Protein AF-A0A956I5L7-F1 (afdb_monomer)

Solvent-accessible surface area (backbone atoms only — not comparable to full-atom values): 5334 Å² total; per-residue (Å²): 106,70,65,58,37,47,55,36,34,25,52,24,60,69,71,66,39,83,86,60,52,35,68,55,56,54,53,43,32,74,80,38,57,75,47,59,68,46,48,36,41,61,48,16,48,52,50,19,54,47,24,50,74,44,67,46,82,86,56,56,67,46,9,65,58,30,40,52,32,37,74,75,71,53,50,15,62,58,52,52,52,51,57,51,46,55,34,22,73,64,64,80,52,78,52,74,67,126

Mean predicted aligned error: 4.19 Å

Secondary structure (DSSP, 8-state):
-HHHHHHHHHHHHHHT-TT--HHHHHHHHHH-GGGGGTHHHHHHHHHHHHHHHTT-TT----HHHHHHHHHHHSTHHHHHHHHHHHHHHHHTSPPP--

Radius of gyration: 12.81 Å; Cα contacts (8 Å, |Δi|>4): 100; chains: 1; bounding box: 28×29×30 Å

pLDDT: mean 89.11, std 8.16, range [48.12, 95.56]

Structure (mmCIF, N/CA/C/O backbone):
data_AF-A0A956I5L7-F1
#
_entry.id   AF-A0A956I5L7-F1
#
loop_
_atom_site.group_PDB
_atom_site.id
_atom_site.type_symbol
_atom_site.label_atom_id
_atom_site.label_alt_id
_atom_site.label_comp_id
_atom_site.label_asym_id
_atom_site.label_entity_id
_atom_site.label_seq_id
_atom_site.pdbx_PDB_ins_code
_atom_site.Cartn_x
_atom_site.Cartn_y
_atom_site.Cartn_z
_atom_site.occupancy
_atom_site.B_iso_or_equiv
_atom_site.auth_seq_id
_atom_site.auth_comp_id
_atom_site.auth_asym_id
_atom_site.auth_atom_id
_atom_site.pdbx_PDB_model_num
ATOM 1 N N . MET A 1 1 ? 11.545 -4.860 -1.689 1.00 83.31 1 MET A N 1
ATOM 2 C CA . MET A 1 1 ? 10.671 -5.893 -2.290 1.00 83.31 1 MET A CA 1
ATOM 3 C C . MET A 1 1 ? 9.871 -6.657 -1.262 1.00 83.31 1 MET A C 1
ATOM 5 O O . MET A 1 1 ? 8.659 -6.582 -1.331 1.00 83.31 1 MET A O 1
ATOM 9 N N . TYR A 1 2 ? 10.503 -7.309 -0.281 1.00 88.56 2 TYR A N 1
ATOM 10 C CA . TYR A 1 2 ? 9.767 -8.036 0.763 1.00 88.56 2 TYR A CA 1
ATOM 11 C C . TYR A 1 2 ? 8.705 -7.181 1.483 1.00 88.56 2 TYR A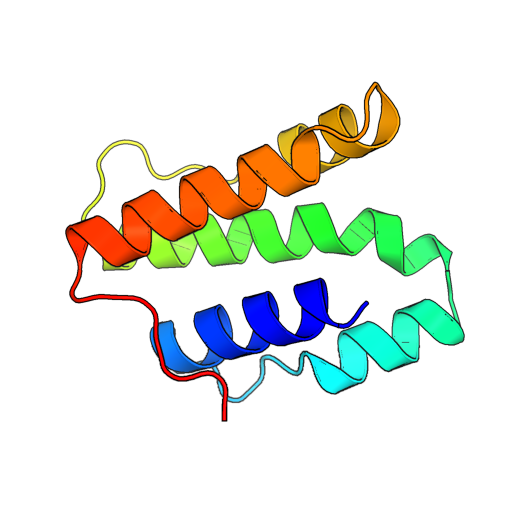 C 1
ATOM 13 O O . TYR A 1 2 ? 7.589 -7.632 1.690 1.00 88.56 2 TYR A O 1
ATOM 21 N N . TRP A 1 3 ? 9.003 -5.908 1.759 1.00 90.81 3 TRP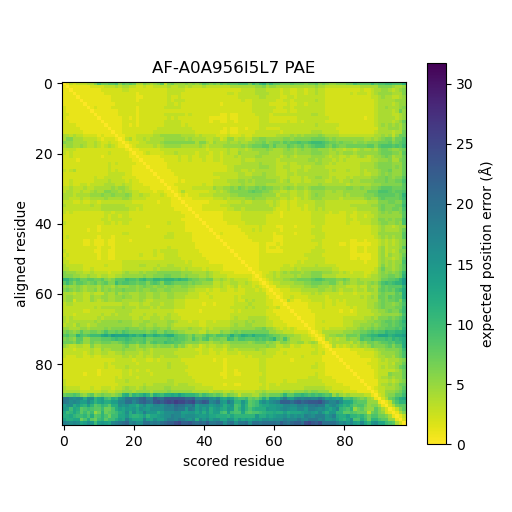 A N 1
ATOM 22 C CA . TRP A 1 3 ? 8.023 -4.986 2.344 1.00 90.81 3 TRP A CA 1
ATOM 23 C C . TRP A 1 3 ? 6.787 -4.748 1.455 1.00 90.81 3 TRP A C 1
ATOM 25 O O . TRP A 1 3 ? 5.672 -4.782 1.955 1.00 90.81 3 TRP A O 1
ATOM 35 N N . TRP A 1 4 ? 6.957 -4.594 0.136 1.00 90.94 4 TRP A N 1
ATOM 36 C CA . TRP A 1 4 ? 5.824 -4.474 -0.798 1.00 90.94 4 TRP A CA 1
ATOM 37 C C . TRP A 1 4 ? 4.961 -5.737 -0.813 1.00 90.94 4 TRP A C 1
ATOM 39 O O . TRP A 1 4 ? 3.740 -5.643 -0.866 1.00 90.94 4 TRP A O 1
ATOM 49 N N . TYR A 1 5 ? 5.596 -6.908 -0.724 1.00 92.69 5 TYR A N 1
ATOM 50 C CA . TYR A 1 5 ? 4.891 -8.180 -0.594 1.00 92.69 5 TYR A CA 1
ATOM 51 C C . TYR A 1 5 ? 4.049 -8.234 0.689 1.00 92.69 5 TYR A C 1
ATOM 53 O O . TYR A 1 5 ? 2.873 -8.580 0.623 1.00 92.69 5 TYR A O 1
ATOM 61 N N . LEU A 1 6 ? 4.617 -7.828 1.832 1.00 92.75 6 LEU A N 1
ATOM 62 C CA . LEU A 1 6 ? 3.896 -7.780 3.108 1.00 92.75 6 LEU A CA 1
ATOM 63 C C . LEU A 1 6 ? 2.700 -6.830 3.056 1.00 92.75 6 LEU A C 1
ATOM 65 O O . LEU A 1 6 ? 1.585 -7.262 3.319 1.00 92.75 6 LEU A O 1
ATOM 69 N N . VAL A 1 7 ? 2.912 -5.579 2.640 1.00 92.94 7 VAL A N 1
ATOM 70 C CA . VAL A 1 7 ? 1.832 -4.588 2.507 1.00 92.94 7 VAL A CA 1
ATOM 71 C C . VAL A 1 7 ? 0.738 -5.093 1.565 1.00 92.94 7 VAL A C 1
ATOM 73 O O . VAL A 1 7 ? -0.450 -4.936 1.841 1.00 92.94 7 VAL A O 1
ATOM 76 N N . GLY A 1 8 ? 1.126 -5.729 0.458 1.00 93.56 8 GLY A N 1
ATOM 77 C CA . GLY A 1 8 ? 0.188 -6.322 -0.487 1.00 93.56 8 GLY A CA 1
ATOM 78 C C . GLY A 1 8 ? -0.645 -7.431 0.134 1.00 93.56 8 GLY A C 1
ATOM 79 O O . GLY A 1 8 ? -1.851 -7.457 -0.087 1.00 93.56 8 GLY A O 1
ATOM 80 N N . ASN A 1 9 ? -0.037 -8.313 0.928 1.00 93.88 9 ASN A N 1
ATOM 81 C CA . ASN A 1 9 ? -0.760 -9.373 1.628 1.00 93.88 9 ASN A CA 1
ATOM 82 C C . ASN A 1 9 ? -1.671 -8.823 2.731 1.00 93.88 9 ASN A C 1
ATOM 84 O O . ASN A 1 9 ? -2.808 -9.271 2.845 1.00 93.88 9 ASN A O 1
ATOM 88 N N . GLU A 1 10 ? -1.223 -7.830 3.503 1.00 92.56 10 GLU A N 1
ATOM 89 C CA . GLU A 1 10 ? -2.063 -7.172 4.512 1.00 92.56 10 GLU A CA 1
ATOM 90 C C . GLU A 1 10 ? -3.310 -6.562 3.861 1.00 92.56 10 GLU A C 1
ATOM 92 O O . GLU A 1 10 ? -4.435 -6.874 4.250 1.00 92.56 10 GLU A O 1
ATOM 97 N N . LEU A 1 11 ? -3.129 -5.754 2.811 1.00 93.06 11 LEU A N 1
ATOM 98 C CA . LEU A 1 11 ? -4.239 -5.143 2.079 1.00 93.06 11 LEU A CA 1
ATOM 99 C C . LEU A 1 11 ? -5.125 -6.189 1.402 1.00 93.06 11 LEU A C 1
ATOM 101 O O . LEU A 1 11 ? -6.346 -6.063 1.445 1.00 93.06 11 LEU A O 1
ATOM 105 N N . LYS A 1 12 ? -4.536 -7.239 0.819 1.00 94.31 12 LYS A N 1
ATOM 106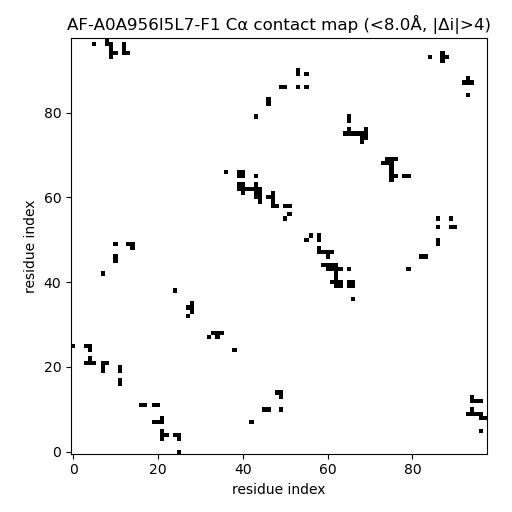 C CA . LYS A 1 12 ? -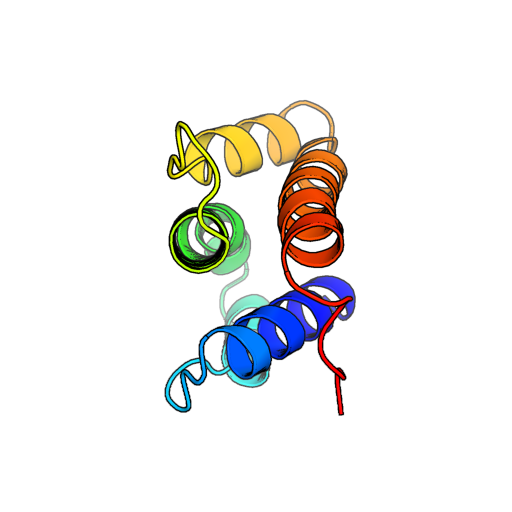5.273 -8.363 0.228 1.00 94.31 12 LYS A CA 1
ATOM 107 C C . LYS A 1 12 ? -6.222 -8.987 1.244 1.00 94.31 12 LYS A C 1
ATOM 109 O O . LYS A 1 12 ? -7.415 -9.117 0.969 1.00 94.31 12 LYS A O 1
ATOM 114 N N . ASN A 1 13 ? -5.687 -9.345 2.406 1.00 92.25 13 ASN A N 1
ATOM 115 C CA . ASN A 1 13 ? -6.418 -10.041 3.456 1.00 92.25 13 ASN A CA 1
ATOM 116 C C . ASN A 1 13 ? -7.453 -9.126 4.116 1.00 92.25 13 ASN A C 1
ATOM 118 O O . ASN A 1 13 ? -8.572 -9.561 4.378 1.00 92.25 13 ASN A O 1
ATOM 122 N N . TYR A 1 14 ? -7.125 -7.849 4.320 1.00 91.38 14 TYR A N 1
ATOM 123 C CA . TYR A 1 14 ? -8.063 -6.876 4.875 1.00 91.38 14 TYR A CA 1
ATOM 124 C C . TYR A 1 14 ? -9.233 -6.578 3.939 1.00 91.38 14 TYR A C 1
ATOM 126 O O . TYR A 1 14 ? -10.387 -6.536 4.366 1.00 91.38 14 TYR A O 1
ATOM 134 N N . LEU A 1 15 ? -8.942 -6.360 2.654 1.00 91.88 15 LEU A N 1
ATOM 135 C CA . LEU A 1 15 ? -9.950 -6.016 1.657 1.00 91.88 15 LEU A CA 1
ATOM 136 C C . LEU A 1 15 ? -10.727 -7.245 1.168 1.00 91.88 15 LEU A C 1
ATOM 138 O O . LEU A 1 15 ? -11.844 -7.091 0.685 1.00 91.88 15 LEU A O 1
ATOM 142 N N . GLY A 1 1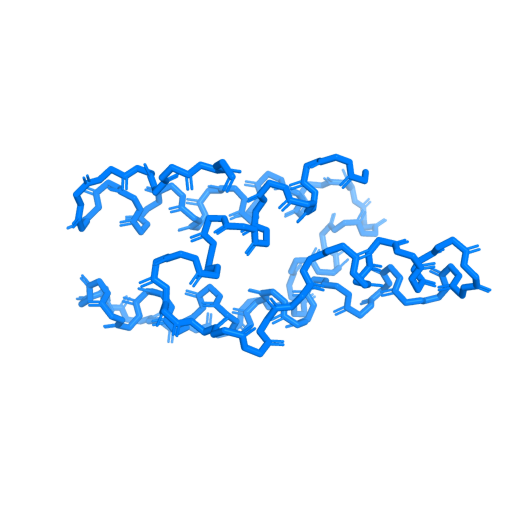6 ? -10.194 -8.457 1.346 1.00 90.75 16 GLY A N 1
ATOM 143 C CA . GLY A 1 16 ? -10.793 -9.687 0.821 1.00 90.75 16 GLY A CA 1
ATOM 144 C C . GLY A 1 16 ? -10.687 -9.793 -0.704 1.00 90.75 16 GLY A C 1
ATOM 145 O O . GLY A 1 16 ? -11.554 -10.381 -1.343 1.00 90.75 16 GLY A O 1
ATOM 146 N N . LYS A 1 17 ? -9.651 -9.186 -1.299 1.00 90.88 17 LYS A N 1
ATOM 147 C CA . LYS A 1 17 ? -9.442 -9.127 -2.754 1.00 90.88 17 LYS A CA 1
ATOM 148 C C . LYS A 1 17 ? -8.587 -10.286 -3.247 1.00 90.88 17 LYS A C 1
ATOM 150 O O . LYS A 1 17 ? -7.363 -10.195 -3.278 1.00 90.88 17 LYS A O 1
ATOM 155 N N . GLU A 1 18 ? -9.210 -11.392 -3.639 1.00 88.06 18 GLU A N 1
ATOM 156 C CA . GLU A 1 18 ? -8.483 -12.575 -4.129 1.00 88.06 18 GLU A CA 1
ATOM 157 C C . GLU A 1 18 ? -7.652 -12.300 -5.396 1.00 88.06 18 GLU A C 1
ATOM 159 O O . GLU A 1 18 ? -6.595 -12.911 -5.584 1.00 88.06 18 GLU A O 1
ATOM 164 N N . ASP A 1 19 ? -8.096 -11.338 -6.207 1.00 88.44 19 ASP A N 1
ATOM 165 C CA . ASP A 1 19 ? -7.465 -10.859 -7.437 1.00 88.44 19 ASP A CA 1
ATOM 166 C C . ASP A 1 19 ? -6.190 -10.035 -7.193 1.00 88.44 19 ASP A C 1
ATOM 168 O O . ASP A 1 19 ? -5.326 -9.953 -8.072 1.00 88.44 19 ASP A O 1
ATOM 172 N N . LEU A 1 20 ? -6.012 -9.472 -5.990 1.00 91.38 20 LEU A N 1
ATOM 173 C CA . LEU A 1 20 ? -4.762 -8.819 -5.624 1.00 91.38 20 LEU A CA 1
ATOM 174 C C . LEU A 1 20 ? -3.659 -9.877 -5.489 1.00 91.38 20 LEU A C 1
ATOM 176 O O . LEU A 1 20 ? -3.732 -10.796 -4.669 1.00 91.38 20 LEU A O 1
ATOM 180 N N . ASN A 1 21 ? -2.609 -9.749 -6.302 1.00 93.12 21 ASN A N 1
ATOM 181 C CA . ASN A 1 21 ? -1.492 -10.691 -6.328 1.00 93.12 21 ASN A CA 1
ATOM 182 C C . ASN A 1 21 ? -0.151 -9.981 -6.054 1.00 93.12 21 ASN A C 1
ATOM 184 O O . ASN A 1 21 ? 0.525 -9.550 -6.995 1.00 93.12 21 ASN A O 1
ATOM 188 N N . PRO A 1 22 ? 0.253 -9.872 -4.773 1.00 92.38 22 PRO A N 1
ATOM 189 C CA . PRO A 1 22 ? 1.508 -9.231 -4.383 1.00 92.38 22 PRO A CA 1
ATOM 190 C C . PRO A 1 22 ? 2.741 -9.952 -4.935 1.00 92.38 22 PRO A C 1
ATOM 192 O O . PRO A 1 22 ? 3.724 -9.309 -5.291 1.00 92.38 22 PRO A O 1
ATOM 195 N N . THR A 1 23 ? 2.695 -11.280 -5.081 1.00 93.38 23 THR A N 1
ATOM 196 C CA . THR A 1 23 ? 3.787 -12.056 -5.692 1.00 93.38 23 THR A CA 1
ATOM 197 C C . THR A 1 23 ? 4.019 -11.641 -7.143 1.00 93.38 23 THR A C 1
ATOM 199 O O . THR A 1 23 ? 5.162 -11.418 -7.546 1.00 93.38 23 THR A O 1
ATOM 202 N N . MET A 1 24 ? 2.945 -11.485 -7.922 1.00 93.44 24 MET A N 1
ATOM 203 C CA . MET A 1 24 ? 3.041 -11.020 -9.306 1.00 93.44 24 MET A CA 1
ATOM 204 C C . MET A 1 24 ? 3.564 -9.589 -9.395 1.00 93.44 24 MET A C 1
ATOM 206 O O . MET A 1 24 ? 4.392 -9.321 -10.259 1.00 93.44 24 MET A O 1
ATOM 210 N N . ASP A 1 25 ? 3.162 -8.697 -8.486 1.00 93.12 25 ASP A N 1
ATOM 211 C CA . ASP A 1 25 ? 3.717 -7.339 -8.426 1.00 93.12 25 ASP A CA 1
ATOM 212 C C . ASP A 1 25 ? 5.248 -7.359 -8.277 1.00 93.12 25 ASP A C 1
ATOM 214 O O . ASP A 1 25 ? 5.955 -6.643 -8.990 1.00 93.12 25 ASP A O 1
ATOM 218 N N . ILE A 1 26 ? 5.777 -8.225 -7.404 1.00 93.38 26 ILE A N 1
ATOM 219 C CA . ILE A 1 26 ? 7.224 -8.383 -7.216 1.00 93.38 26 ILE A CA 1
ATOM 220 C C . ILE A 1 26 ? 7.899 -8.947 -8.470 1.00 93.38 26 ILE A C 1
ATOM 222 O O . ILE A 1 26 ? 8.929 -8.418 -8.890 1.00 93.38 26 ILE A O 1
ATOM 226 N N . ILE A 1 27 ? 7.329 -9.989 -9.086 1.00 94.88 27 ILE A N 1
ATOM 227 C CA . ILE A 1 27 ? 7.868 -10.586 -10.321 1.00 94.88 27 ILE A CA 1
ATOM 228 C C . ILE A 1 27 ? 7.927 -9.539 -11.438 1.00 94.88 27 ILE A C 1
ATOM 230 O O . ILE A 1 27 ? 8.957 -9.401 -12.100 1.00 94.88 27 ILE A O 1
ATOM 234 N N . ILE A 1 28 ? 6.858 -8.758 -11.617 1.00 93.81 28 ILE A N 1
ATOM 235 C CA . ILE A 1 28 ? 6.801 -7.708 -12.636 1.00 93.81 28 ILE A CA 1
ATOM 236 C C . ILE A 1 28 ? 7.874 -6.655 -12.372 1.00 93.81 28 ILE A C 1
ATOM 238 O O . ILE A 1 28 ? 8.535 -6.245 -13.317 1.00 93.81 28 ILE A O 1
ATOM 242 N N . CYS A 1 29 ? 8.129 -6.262 -11.122 1.00 92.00 29 CYS A N 1
ATOM 243 C CA . CYS A 1 29 ? 9.220 -5.333 -10.835 1.00 92.00 29 CYS A CA 1
ATOM 244 C C . CYS A 1 29 ? 10.612 -5.861 -11.222 1.00 92.00 29 CYS A C 1
ATOM 246 O O . CYS A 1 29 ? 11.481 -5.054 -11.546 1.00 92.00 29 CYS A O 1
ATOM 248 N N . PHE A 1 30 ? 10.855 -7.175 -11.176 1.00 91.12 30 PHE A N 1
ATOM 249 C CA . PHE A 1 30 ? 12.138 -7.748 -11.604 1.00 91.12 30 PHE A CA 1
ATOM 250 C C . PHE A 1 30 ? 12.287 -7.780 -13.128 1.00 91.12 30 PHE A C 1
ATOM 252 O O . PHE A 1 30 ? 13.382 -7.557 -13.637 1.00 91.12 30 PHE A O 1
ATOM 259 N N . VAL A 1 31 ? 11.196 -8.033 -13.856 1.00 94.62 31 VAL A N 1
ATOM 260 C CA . VAL A 1 31 ? 11.196 -8.091 -15.330 1.00 94.62 31 VAL A CA 1
ATOM 261 C C . VAL A 1 31 ? 11.070 -6.693 -15.954 1.00 94.62 31 VAL A C 1
ATOM 263 O O . VAL A 1 31 ? 11.634 -6.422 -17.010 1.00 94.62 31 VAL A O 1
ATOM 266 N N . CYS A 1 32 ? 10.356 -5.788 -15.287 1.00 93.25 32 CYS A N 1
ATOM 267 C CA . CYS A 1 32 ? 10.088 -4.415 -15.696 1.00 93.25 32 CYS A CA 1
ATOM 268 C C . CYS A 1 32 ? 10.262 -3.462 -14.495 1.00 93.25 32 CYS A C 1
ATOM 270 O O . CYS A 1 32 ? 9.291 -3.126 -13.811 1.00 93.25 32 CYS A O 1
ATOM 272 N N . PRO A 1 33 ? 11.489 -2.971 -14.236 1.00 89.06 33 PRO A N 1
ATOM 273 C CA . PRO A 1 33 ? 11.769 -2.093 -13.097 1.00 89.06 33 PRO A CA 1
ATOM 274 C C . PRO A 1 33 ? 10.954 -0.794 -13.083 1.00 89.06 33 PRO A C 1
ATOM 276 O O . PRO A 1 33 ? 10.662 -0.267 -12.012 1.00 89.06 33 PRO A O 1
ATOM 279 N N . ALA A 1 34 ? 10.516 -0.304 -14.250 1.00 90.94 34 ALA A N 1
ATOM 280 C CA . ALA A 1 34 ? 9.636 0.862 -14.354 1.00 90.94 34 ALA A CA 1
ATOM 281 C C . ALA A 1 34 ? 8.295 0.667 -13.617 1.00 90.94 34 ALA A C 1
ATOM 283 O O . ALA A 1 34 ? 7.693 1.640 -13.167 1.00 90.94 34 ALA A O 1
ATOM 284 N N . TYR A 1 35 ? 7.858 -0.581 -13.413 1.00 92.25 35 TYR A N 1
ATOM 285 C CA . TYR A 1 35 ? 6.666 -0.900 -12.628 1.00 92.25 35 TYR A CA 1
ATOM 286 C C . TYR A 1 35 ? 6.787 -0.485 -11.152 1.00 92.25 35 TYR A C 1
ATOM 288 O O . TYR A 1 35 ? 5.777 -0.207 -10.510 1.00 92.25 35 TYR A O 1
ATOM 296 N N . MET A 1 36 ? 8.006 -0.336 -10.611 1.00 88.81 36 MET A N 1
ATOM 297 C CA . MET A 1 36 ? 8.194 0.220 -9.262 1.00 88.81 36 MET A CA 1
ATOM 298 C C . MET A 1 36 ? 7.605 1.627 -9.111 1.00 88.81 36 MET A C 1
ATOM 300 O O . MET A 1 36 ? 7.234 2.005 -8.005 1.00 88.81 36 MET A O 1
ATOM 304 N N . LEU A 1 37 ? 7.502 2.397 -10.199 1.00 91.06 37 LEU A N 1
ATOM 305 C CA . LEU A 1 37 ? 6.916 3.741 -10.173 1.00 91.06 37 LEU A CA 1
ATOM 306 C C . LEU A 1 37 ? 5.388 3.700 -10.104 1.00 91.06 37 LEU A C 1
ATOM 308 O O . LEU A 1 37 ? 4.755 4.653 -9.663 1.00 91.06 37 LEU A O 1
ATOM 312 N N . TYR A 1 38 ? 4.798 2.584 -10.524 1.00 92.75 38 TYR A N 1
ATOM 313 C CA . TYR A 1 38 ? 3.361 2.366 -10.489 1.00 92.75 38 TYR A CA 1
ATOM 314 C C . TYR A 1 38 ? 2.883 1.814 -9.140 1.00 92.75 38 TYR A C 1
ATOM 316 O O . TYR A 1 38 ? 1.758 2.105 -8.736 1.00 92.75 38 TYR A O 1
ATOM 324 N N . LEU A 1 39 ? 3.727 1.078 -8.404 1.00 93.12 39 LEU A N 1
ATOM 325 C CA . LEU A 1 39 ? 3.355 0.507 -7.102 1.00 93.12 39 LEU A CA 1
ATOM 326 C C . LEU A 1 39 ? 2.774 1.540 -6.118 1.00 93.12 39 LEU A C 1
ATOM 328 O O . LEU A 1 39 ? 1.696 1.281 -5.590 1.00 93.12 39 LEU A O 1
ATOM 332 N N . PRO A 1 40 ? 3.377 2.723 -5.895 1.00 92.81 40 PRO A N 1
ATOM 333 C CA . PRO A 1 40 ? 2.809 3.705 -4.972 1.00 92.81 40 PRO A CA 1
ATOM 334 C C . PRO A 1 40 ? 1.419 4.183 -5.398 1.00 92.81 40 PRO A C 1
ATOM 336 O O . PRO A 1 40 ? 0.564 4.378 -4.543 1.00 92.81 40 PRO A O 1
ATOM 339 N N . ILE A 1 41 ? 1.175 4.301 -6.706 1.00 93.62 41 ILE A N 1
ATOM 340 C CA . ILE A 1 41 ? -0.122 4.704 -7.263 1.00 93.62 41 ILE A CA 1
ATOM 341 C C . ILE A 1 41 ? -1.162 3.606 -7.019 1.00 93.62 41 ILE A C 1
ATOM 343 O O . ILE A 1 41 ? -2.211 3.865 -6.441 1.00 93.62 41 ILE A O 1
ATOM 347 N N . LYS A 1 42 ? -0.846 2.358 -7.389 1.00 94.50 42 LYS A N 1
ATOM 348 C CA . LYS A 1 42 ? -1.728 1.202 -7.170 1.00 94.50 42 LYS A CA 1
ATOM 349 C C . LYS A 1 42 ? -2.097 1.041 -5.693 1.00 94.50 42 LYS A C 1
ATOM 351 O O . LYS A 1 42 ? -3.256 0.811 -5.359 1.00 94.50 42 LYS A O 1
ATOM 356 N N . TYR A 1 43 ? -1.105 1.132 -4.813 1.00 94.44 43 TYR A N 1
ATOM 357 C CA . TYR A 1 43 ? -1.294 0.913 -3.383 1.00 94.44 43 TYR A CA 1
ATOM 358 C C . TYR A 1 43 ? -1.933 2.115 -2.680 1.00 94.44 43 TYR A C 1
ATOM 360 O O . TYR A 1 43 ? -2.621 1.910 -1.688 1.00 94.44 43 TYR A O 1
ATOM 368 N N . GLY A 1 44 ? -1.790 3.335 -3.209 1.00 94.88 44 GLY A N 1
ATOM 369 C CA . GLY A 1 44 ? -2.535 4.508 -2.742 1.00 94.88 44 GLY A CA 1
ATOM 370 C C . GLY A 1 44 ? -4.048 4.309 -2.829 1.00 94.88 44 GLY A C 1
ATOM 371 O O . GLY A 1 44 ? -4.742 4.466 -1.826 1.00 94.88 44 GLY A O 1
ATOM 372 N N . ALA A 1 45 ? -4.537 3.833 -3.976 1.00 95.38 45 ALA A N 1
ATOM 373 C CA . ALA A 1 45 ? -5.951 3.513 -4.163 1.00 95.38 45 ALA A CA 1
ATOM 374 C C . ALA A 1 45 ? -6.436 2.379 -3.235 1.00 95.38 45 ALA A C 1
ATOM 376 O O . ALA A 1 45 ? -7.521 2.459 -2.662 1.00 95.38 45 ALA A O 1
ATOM 377 N N . LEU A 1 46 ? -5.623 1.332 -3.033 1.00 95.56 46 LEU A N 1
ATOM 378 C CA . LEU A 1 46 ? -5.961 0.237 -2.110 1.00 95.56 46 LEU A CA 1
ATOM 379 C C . LEU A 1 46 ? -6.008 0.700 -0.647 1.00 95.56 46 LEU A C 1
ATOM 381 O O . LEU A 1 46 ? -6.866 0.258 0.114 1.00 95.56 46 LEU A O 1
ATOM 385 N N . ILE A 1 47 ? -5.103 1.595 -0.250 1.00 95.12 47 ILE A N 1
ATOM 386 C CA . ILE A 1 47 ? -5.093 2.177 1.095 1.00 95.12 47 ILE A CA 1
ATOM 387 C C . ILE A 1 47 ? -6.314 3.068 1.294 1.00 95.12 47 ILE A C 1
ATOM 389 O O . ILE A 1 47 ? -6.948 2.970 2.339 1.00 95.12 47 ILE A O 1
ATOM 393 N N . GLN A 1 48 ? -6.697 3.871 0.298 1.00 95.31 48 GLN A N 1
ATOM 394 C CA . GLN A 1 48 ? -7.935 4.649 0.353 1.00 95.31 48 GLN A CA 1
ATOM 395 C C . GLN A 1 48 ? -9.151 3.744 0.588 1.00 95.31 48 GLN A C 1
ATOM 397 O O . GLN A 1 48 ? -9.978 4.026 1.452 1.00 95.31 48 GLN A O 1
ATOM 402 N N . GLU A 1 49 ? -9.261 2.642 -0.152 1.00 94.19 49 GLU A N 1
ATOM 403 C CA . GLU A 1 49 ? -10.345 1.674 0.031 1.00 94.19 49 GLU A CA 1
ATOM 404 C C . GLU A 1 49 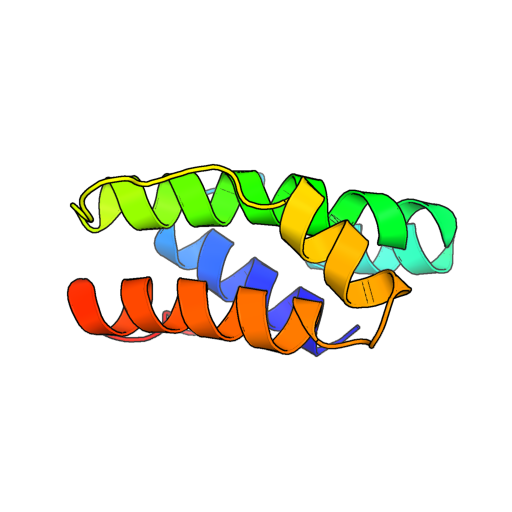? -10.330 1.066 1.442 1.00 94.19 49 GLU A C 1
ATOM 406 O O . GLU A 1 49 ? -11.373 0.934 2.086 1.00 94.19 49 GLU A O 1
ATOM 411 N N . ALA A 1 50 ? -9.141 0.762 1.968 1.00 93.12 50 ALA A N 1
ATOM 412 C CA . ALA A 1 50 ? -8.984 0.267 3.330 1.00 93.12 50 ALA A CA 1
ATOM 413 C C . ALA A 1 50 ? -9.411 1.316 4.377 1.00 93.12 50 ALA A C 1
ATOM 415 O O . ALA A 1 50 ? -10.127 0.984 5.320 1.00 93.12 50 ALA A O 1
ATOM 416 N N . GLN A 1 51 ? -9.059 2.589 4.179 1.00 93.75 51 GLN A N 1
ATOM 417 C CA . GLN A 1 51 ? -9.494 3.710 5.020 1.00 93.75 51 GLN A CA 1
ATOM 418 C C . GLN A 1 51 ? -11.017 3.897 4.989 1.00 93.75 51 GLN A C 1
ATOM 420 O O . GLN A 1 51 ? -11.635 4.099 6.036 1.00 93.75 51 GLN A O 1
ATOM 425 N N . GLN A 1 52 ? -11.639 3.784 3.809 1.00 92.62 52 GLN A N 1
ATOM 426 C CA . GLN A 1 52 ? -13.097 3.835 3.661 1.00 92.62 52 GLN A CA 1
ATOM 427 C C . GLN A 1 52 ? -13.773 2.692 4.425 1.00 92.62 52 GLN A C 1
ATOM 429 O O . GLN A 1 52 ? -14.735 2.927 5.156 1.00 92.62 52 GLN A O 1
ATOM 434 N N . ARG A 1 53 ? -13.244 1.466 4.315 1.00 90.50 53 ARG A N 1
ATOM 435 C CA . ARG A 1 53 ? -13.750 0.295 5.047 1.00 90.50 53 ARG A CA 1
ATOM 436 C C . ARG A 1 53 ? -13.601 0.437 6.562 1.00 90.50 53 ARG A C 1
ATOM 438 O O . ARG A 1 53 ? -14.477 -0.011 7.296 1.00 90.50 53 ARG A O 1
ATOM 445 N N . ALA A 1 54 ? -12.535 1.087 7.019 1.00 90.06 54 ALA A N 1
ATOM 446 C CA . ALA A 1 54 ? -12.316 1.407 8.427 1.00 90.06 54 ALA A CA 1
ATOM 447 C C . ALA A 1 54 ? -13.181 2.578 8.940 1.00 90.06 54 ALA A C 1
ATOM 449 O O . ALA A 1 54 ? -13.130 2.901 10.125 1.00 90.06 54 ALA A O 1
ATOM 450 N N . GLY A 1 55 ? -13.973 3.231 8.080 1.00 89.12 55 GLY A N 1
ATOM 451 C CA . GLY A 1 55 ? -14.815 4.366 8.464 1.00 89.12 55 GLY A CA 1
ATOM 452 C C . GLY A 1 55 ? -14.031 5.649 8.760 1.00 89.12 55 GLY A C 1
ATOM 453 O O . GLY A 1 55 ? -14.530 6.525 9.468 1.00 89.12 55 GLY A O 1
ATOM 454 N N . MET A 1 56 ? -12.806 5.776 8.242 1.00 89.69 56 MET A N 1
ATOM 455 C CA . MET A 1 56 ? -11.987 6.972 8.431 1.00 89.69 56 MET A CA 1
ATOM 456 C C . MET A 1 56 ? -12.560 8.162 7.649 1.00 89.69 56 MET A C 1
ATOM 458 O O . MET A 1 56 ? -12.903 8.054 6.470 1.00 89.69 56 MET A O 1
ATOM 462 N N . ALA A 1 57 ? -12.625 9.329 8.293 1.00 84.56 57 ALA A N 1
ATOM 463 C CA . ALA A 1 57 ? -12.979 10.573 7.615 1.00 84.56 57 ALA A CA 1
ATOM 464 C C . ALA A 1 57 ? -11.872 10.989 6.627 1.00 84.56 57 ALA A C 1
ATOM 466 O O . ALA A 1 57 ? -10.689 10.831 6.923 1.00 84.56 57 ALA A O 1
ATOM 467 N N . ASN A 1 58 ? -12.259 11.579 5.490 1.00 85.50 58 ASN A N 1
ATOM 468 C CA . ASN A 1 58 ? -11.349 12.089 4.452 1.00 85.50 58 ASN A CA 1
ATOM 469 C C . ASN A 1 58 ? -10.410 11.032 3.835 1.00 85.50 58 ASN A C 1
ATOM 471 O O . ASN A 1 58 ? -9.249 11.325 3.563 1.00 85.50 58 ASN A O 1
ATOM 475 N N . ALA A 1 59 ? -10.899 9.811 3.607 1.00 89.00 59 ALA A N 1
ATOM 476 C CA . ALA A 1 59 ? -10.148 8.798 2.868 1.00 89.00 59 ALA A CA 1
ATOM 477 C C . ALA A 1 59 ? -9.862 9.262 1.423 1.00 89.00 59 ALA A C 1
ATOM 479 O O . ALA A 1 59 ? -10.785 9.457 0.625 1.00 89.00 59 ALA A O 1
ATOM 480 N N . GLU A 1 60 ? -8.584 9.394 1.072 1.00 91.62 60 GLU A N 1
ATOM 481 C CA . GLU A 1 60 ? -8.117 9.925 -0.214 1.00 91.62 60 GLU A CA 1
ATOM 482 C C . GLU A 1 60 ? -7.013 9.041 -0.809 1.00 91.62 60 GLU A C 1
ATOM 484 O O . GLU A 1 60 ? -6.186 8.488 -0.083 1.00 91.62 60 GLU A O 1
ATOM 489 N N . ASP A 1 61 ? -6.980 8.925 -2.139 1.00 93.62 61 ASP A N 1
ATOM 490 C CA . ASP A 1 61 ? -5.868 8.292 -2.846 1.00 93.62 61 ASP A CA 1
ATOM 491 C C . ASP A 1 61 ? -4.622 9.186 -2.785 1.00 93.62 61 ASP A C 1
ATOM 493 O O . ASP A 1 61 ? -4.490 10.184 -3.495 1.00 93.62 61 ASP A O 1
ATOM 497 N N . GLN A 1 62 ? -3.672 8.795 -1.938 1.00 92.06 62 GLN A N 1
ATOM 498 C CA . GLN A 1 62 ? -2.393 9.484 -1.784 1.00 92.06 62 GLN A CA 1
ATOM 499 C C . GLN A 1 62 ? -1.267 8.883 -2.639 1.00 92.06 62 GLN A C 1
ATOM 501 O O . GLN A 1 62 ? -0.096 9.215 -2.439 1.00 92.06 62 GLN A O 1
ATO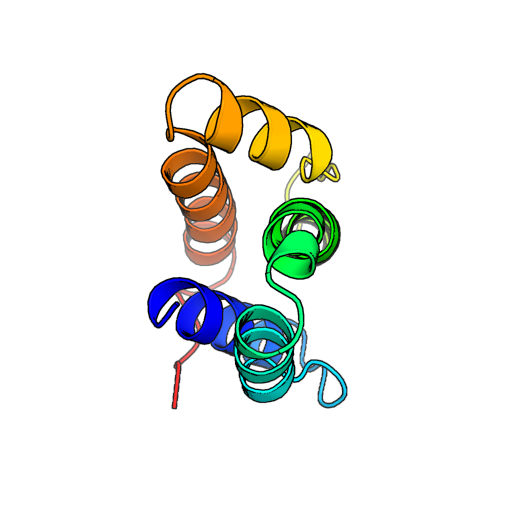M 506 N N . GLY A 1 63 ? -1.576 8.020 -3.610 1.00 92.75 63 GLY A N 1
ATOM 507 C CA . GLY A 1 63 ? -0.581 7.267 -4.370 1.00 92.75 63 GLY A CA 1
ATOM 508 C C . GLY A 1 63 ? 0.421 8.135 -5.133 1.00 92.75 63 GLY A C 1
ATOM 509 O O . GLY A 1 63 ? 1.623 7.851 -5.136 1.00 92.75 63 GLY A O 1
ATOM 510 N N . MET A 1 64 ? -0.037 9.251 -5.710 1.00 92.75 64 MET A N 1
ATOM 511 C CA . MET A 1 64 ? 0.845 10.226 -6.365 1.00 92.75 64 MET A CA 1
ATOM 512 C C . MET A 1 64 ? 1.762 10.930 -5.355 1.00 92.75 64 MET A C 1
ATOM 514 O O . MET A 1 64 ? 2.959 11.091 -5.598 1.00 92.75 64 MET A O 1
ATOM 518 N N . SER A 1 65 ? 1.227 11.296 -4.190 1.00 91.31 65 SER A N 1
ATOM 519 C CA . SER A 1 65 ? 2.005 11.891 -3.102 1.00 91.31 65 SER A CA 1
ATOM 520 C C . SER A 1 65 ? 3.076 10.919 -2.602 1.00 91.31 65 SER A C 1
ATOM 522 O O . SER A 1 65 ? 4.233 11.309 -2.442 1.00 91.31 65 SER A O 1
ATOM 524 N N . PHE A 1 66 ? 2.740 9.638 -2.417 1.00 93.06 66 PHE A N 1
ATOM 525 C CA . PHE A 1 66 ? 3.707 8.601 -2.048 1.00 93.06 66 PHE A CA 1
ATOM 526 C C . PHE A 1 66 ? 4.830 8.473 -3.077 1.00 93.06 66 PHE A C 1
ATOM 528 O O . PHE A 1 66 ? 5.999 8.440 -2.690 1.00 93.06 66 PHE A O 1
ATOM 535 N N . LEU A 1 67 ? 4.496 8.461 -4.372 1.00 92.75 67 LEU A N 1
ATOM 536 C CA . LEU A 1 67 ? 5.480 8.400 -5.452 1.00 92.75 67 LEU A CA 1
ATOM 537 C C . LEU A 1 67 ? 6.449 9.590 -5.407 1.00 92.75 67 LEU A C 1
ATOM 539 O O . LEU A 1 67 ? 7.665 9.396 -5.424 1.00 92.75 67 LEU A O 1
ATOM 543 N N . ILE A 1 68 ? 5.917 10.810 -5.300 1.00 92.81 68 ILE A N 1
ATOM 544 C CA . ILE A 1 68 ? 6.716 12.040 -5.227 1.00 92.81 68 ILE A CA 1
ATOM 545 C C . ILE A 1 68 ? 7.669 11.989 -4.025 1.00 92.81 68 ILE A C 1
ATOM 547 O O . ILE A 1 68 ? 8.864 12.250 -4.168 1.00 92.81 68 ILE A O 1
ATOM 551 N N . TRP A 1 69 ? 7.181 11.585 -2.849 1.00 90.56 69 TRP A N 1
ATOM 552 C CA . TRP A 1 69 ? 8.005 11.503 -1.640 1.00 90.56 69 TRP A CA 1
ATOM 553 C C . TRP A 1 69 ? 9.039 10.372 -1.668 1.00 90.56 69 TRP A C 1
ATOM 555 O O . TRP A 1 69 ? 10.098 10.507 -1.051 1.00 90.56 69 TRP A O 1
ATOM 565 N N . ILE A 1 70 ? 8.774 9.268 -2.376 1.00 89.06 70 ILE A N 1
ATOM 566 C CA . ILE A 1 70 ? 9.780 8.224 -2.628 1.00 89.06 70 ILE A CA 1
ATOM 567 C C . ILE A 1 70 ? 10.934 8.801 -3.450 1.00 89.06 70 ILE A C 1
ATOM 569 O O . ILE A 1 70 ? 12.089 8.607 -3.077 1.00 89.06 70 ILE A O 1
ATOM 573 N N . PHE A 1 71 ? 10.636 9.543 -4.518 1.00 86.56 71 PHE A N 1
ATOM 574 C CA . PHE A 1 71 ? 11.660 10.115 -5.394 1.00 86.56 71 PHE A CA 1
ATOM 575 C C . PHE A 1 71 ? 12.460 11.249 -4.756 1.00 86.56 71 PHE A C 1
ATOM 577 O O . PHE A 1 71 ? 13.672 11.314 -4.943 1.00 86.56 71 PHE A O 1
ATOM 584 N N . LEU A 1 72 ? 11.798 12.149 -4.025 1.00 85.81 72 LEU A N 1
ATOM 585 C CA . LEU A 1 72 ? 12.455 13.338 -3.482 1.00 85.81 72 LEU A CA 1
ATOM 586 C C . LEU A 1 72 ? 13.398 13.015 -2.321 1.00 85.81 72 LEU A C 1
ATOM 588 O O . LEU A 1 72 ? 14.484 13.583 -2.238 1.00 85.81 72 LEU A O 1
ATOM 592 N N . CYS A 1 73 ? 12.980 12.146 -1.398 1.00 85.06 73 CYS A N 1
ATOM 593 C CA . CYS A 1 73 ? 13.734 11.910 -0.163 1.00 85.06 73 CYS A CA 1
ATOM 594 C C . CYS A 1 73 ? 13.552 10.510 0.444 1.00 85.06 73 CYS A C 1
ATOM 596 O O . CYS A 1 73 ? 13.938 10.288 1.589 1.00 85.06 73 CYS A O 1
ATOM 598 N N . GLY A 1 74 ? 12.941 9.561 -0.276 1.00 81.25 74 GLY A N 1
ATOM 599 C CA . GLY A 1 74 ? 12.691 8.201 0.217 1.00 81.25 74 GLY A CA 1
ATOM 600 C C . GLY A 1 74 ? 11.622 8.090 1.315 1.00 81.25 74 GLY A C 1
ATOM 601 O O . GLY A 1 74 ? 11.306 6.984 1.751 1.00 81.25 74 GLY A O 1
ATOM 602 N N . MET A 1 75 ? 11.017 9.202 1.748 1.00 83.44 75 MET A N 1
ATOM 603 C CA . MET A 1 75 ? 10.047 9.236 2.853 1.00 83.44 75 MET A CA 1
ATOM 604 C C . MET A 1 75 ? 8.685 8.635 2.501 1.00 83.44 75 MET A C 1
ATOM 606 O O . MET A 1 75 ? 7.908 8.321 3.402 1.00 83.44 75 MET A O 1
ATOM 610 N N . GLY A 1 76 ? 8.374 8.431 1.218 1.00 85.88 76 GLY A N 1
ATOM 611 C CA . GLY A 1 76 ? 7.060 7.913 0.835 1.00 85.88 76 GLY A CA 1
ATOM 612 C C . GLY A 1 76 ? 6.778 6.499 1.363 1.00 85.88 76 GLY A C 1
ATOM 613 O O . GLY A 1 76 ? 5.633 6.215 1.694 1.00 85.88 76 GLY A O 1
ATOM 614 N N . TYR A 1 77 ? 7.800 5.661 1.588 1.00 88.12 77 TYR A N 1
ATOM 615 C CA . TYR A 1 77 ? 7.634 4.366 2.272 1.00 88.12 77 TYR A CA 1
ATOM 616 C C . TYR A 1 77 ? 7.103 4.522 3.703 1.00 88.12 77 TYR A C 1
ATOM 618 O O . TYR A 1 77 ? 6.197 3.804 4.123 1.00 88.12 77 TYR A O 1
ATOM 626 N N . LYS A 1 78 ? 7.635 5.500 4.446 1.00 90.38 78 LYS A N 1
ATOM 627 C CA . LYS A 1 78 ? 7.179 5.814 5.804 1.00 90.38 78 LYS A CA 1
ATOM 628 C C . LYS A 1 78 ? 5.750 6.359 5.789 1.00 90.38 78 LYS A C 1
ATOM 630 O O . LYS A 1 78 ? 4.964 6.004 6.664 1.00 90.38 78 LYS A O 1
ATOM 635 N N . ASN A 1 79 ? 5.410 7.187 4.802 1.00 91.38 79 ASN A N 1
ATOM 636 C CA . ASN A 1 79 ? 4.062 7.739 4.657 1.00 91.38 79 ASN A CA 1
ATOM 637 C C . ASN A 1 79 ? 3.034 6.636 4.374 1.00 91.38 79 ASN A C 1
ATOM 639 O O . ASN A 1 79 ? 2.026 6.574 5.070 1.00 91.38 79 ASN A O 1
ATOM 643 N N . ILE A 1 80 ? 3.333 5.711 3.453 1.00 93.62 80 ILE A N 1
ATOM 644 C CA . ILE A 1 80 ? 2.491 4.532 3.192 1.00 93.62 80 ILE A CA 1
ATOM 645 C C . ILE A 1 80 ? 2.260 3.736 4.482 1.00 93.62 80 ILE A C 1
ATOM 647 O O . ILE A 1 80 ? 1.117 3.459 4.840 1.00 93.62 80 ILE A O 1
ATOM 651 N N . GLN A 1 81 ? 3.333 3.408 5.212 1.00 93.12 81 GLN A N 1
ATOM 652 C CA . GLN A 1 81 ? 3.213 2.659 6.465 1.00 93.12 81 GLN A CA 1
ATOM 653 C C . GLN A 1 81 ? 2.387 3.415 7.515 1.00 93.12 81 GLN A C 1
ATOM 655 O O . GLN A 1 81 ? 1.654 2.803 8.283 1.00 93.12 81 GLN A O 1
ATOM 660 N N . THR A 1 82 ? 2.494 4.744 7.551 1.00 93.06 82 THR A N 1
ATOM 661 C CA . THR A 1 82 ? 1.750 5.585 8.496 1.00 93.06 82 THR A CA 1
ATOM 662 C C . THR A 1 82 ? 0.252 5.535 8.208 1.00 93.06 82 THR A C 1
ATOM 664 O O . THR A 1 82 ? -0.532 5.359 9.135 1.00 93.06 82 THR A O 1
ATOM 667 N N . GLU A 1 83 ? -0.154 5.637 6.941 1.00 92.81 83 GLU A N 1
ATOM 668 C CA . GLU A 1 83 ? -1.567 5.533 6.563 1.00 92.81 83 GLU A CA 1
ATOM 669 C C . GLU A 1 83 ? -2.132 4.129 6.809 1.00 92.81 83 GLU A C 1
ATOM 671 O O . GLU A 1 83 ? -3.233 4.009 7.340 1.00 92.81 83 GLU A O 1
ATOM 676 N N . LEU A 1 84 ? -1.364 3.072 6.522 1.00 92.88 84 LEU A N 1
ATOM 677 C CA . LEU A 1 84 ? -1.747 1.694 6.853 1.00 92.88 84 LEU A CA 1
ATOM 678 C C . LEU A 1 84 ? -1.938 1.496 8.357 1.00 92.88 84 LEU A C 1
ATOM 680 O O . LEU A 1 84 ? -2.945 0.942 8.784 1.00 92.88 84 LEU A O 1
ATOM 684 N N . ASN A 1 85 ? -1.014 2.001 9.176 1.00 92.19 85 ASN A N 1
ATOM 685 C CA . ASN A 1 85 ? -1.116 1.870 10.626 1.00 92.19 85 ASN A CA 1
ATOM 686 C C . ASN A 1 85 ? -2.368 2.563 11.177 1.00 92.19 85 ASN A C 1
ATOM 688 O O . ASN A 1 85 ? -3.015 2.004 12.053 1.00 92.19 85 ASN A O 1
ATOM 692 N N . LYS A 1 86 ? -2.773 3.717 10.627 1.00 91.25 86 LYS A N 1
ATOM 693 C CA . LYS A 1 86 ? -4.044 4.358 11.011 1.00 91.25 86 LYS A CA 1
ATOM 694 C C . LYS A 1 86 ? -5.252 3.457 10.727 1.00 91.25 86 LYS A C 1
ATOM 696 O O . LYS A 1 86 ? -6.181 3.406 11.532 1.00 91.25 86 LYS A O 1
ATOM 701 N N . VAL A 1 87 ? -5.243 2.728 9.608 1.00 91.62 87 VAL A N 1
ATOM 702 C CA . VAL A 1 87 ? -6.283 1.731 9.287 1.00 91.62 87 VAL A CA 1
ATOM 703 C C . VAL A 1 87 ? -6.255 0.584 10.303 1.00 91.62 87 VAL A C 1
ATOM 705 O O . VAL A 1 87 ? -7.286 0.219 10.866 1.00 91.62 87 VAL A O 1
ATOM 708 N N . TRP A 1 88 ? -5.073 0.044 10.599 1.00 89.75 88 TRP A N 1
ATOM 709 C CA . TRP A 1 88 ? -4.902 -1.054 11.557 1.00 89.75 88 TRP A CA 1
ATOM 710 C C . TRP A 1 88 ? -5.324 -0.674 12.979 1.00 89.75 88 TRP A C 1
ATOM 712 O O . TRP A 1 88 ? -5.986 -1.460 13.657 1.00 89.75 88 TRP A O 1
ATOM 722 N N . GLU A 1 89 ? -5.011 0.542 13.413 1.00 87.69 89 GLU A N 1
ATOM 723 C CA . GLU A 1 89 ? -5.376 1.070 14.729 1.00 87.69 89 GLU A CA 1
ATOM 724 C C . GLU A 1 89 ? -6.874 1.390 14.849 1.00 87.69 89 GLU A C 1
ATOM 726 O O . GLU A 1 89 ? -7.429 1.295 15.942 1.00 87.69 89 GLU A O 1
ATOM 731 N N . SER A 1 90 ? -7.549 1.728 13.745 1.00 82.12 90 SER A N 1
ATOM 732 C CA . SER A 1 90 ? -8.979 2.073 13.749 1.00 82.12 90 SER A CA 1
ATOM 733 C C . SER A 1 90 ? -9.924 0.869 13.639 1.00 82.12 90 SER A C 1
ATOM 735 O O . SER A 1 90 ? -11.069 0.972 14.078 1.00 82.12 90 SER A O 1
ATOM 737 N N . GLY A 1 91 ? -9.474 -0.268 13.090 1.00 64.88 91 GLY A N 1
ATOM 738 C CA . GLY A 1 91 ? -10.364 -1.362 12.671 1.00 64.88 91 GLY A CA 1
ATOM 739 C C . GLY A 1 91 ? -10.108 -2.768 13.232 1.00 64.88 91 GLY A C 1
ATOM 740 O O . GLY A 1 91 ? -10.901 -3.656 12.927 1.00 64.88 91 GLY A O 1
ATOM 741 N N . GLY A 1 92 ? -9.059 -3.010 14.033 1.00 58.25 92 GLY A N 1
ATOM 742 C CA . GLY A 1 92 ? -8.864 -4.322 14.690 1.00 58.25 92 GLY A CA 1
ATOM 743 C C . GLY A 1 92 ? -7.466 -4.951 14.631 1.00 58.25 92 GLY A C 1
ATOM 744 O O . GLY A 1 92 ? -7.339 -6.139 14.920 1.00 58.25 92 GLY A O 1
ATOM 745 N N . GLY A 1 93 ? -6.420 -4.189 14.305 1.00 66.44 93 GLY A N 1
ATOM 746 C CA . GLY A 1 93 ? -5.040 -4.677 14.214 1.00 66.44 93 GLY A CA 1
ATOM 747 C C . GLY A 1 93 ? -4.632 -5.096 12.799 1.00 66.44 93 GLY A C 1
ATOM 748 O O . GLY A 1 93 ? -5.472 -5.297 11.923 1.00 66.44 93 GLY A O 1
ATOM 749 N N . ALA A 1 94 ? -3.319 -5.187 12.564 1.00 70.25 94 ALA A N 1
ATOM 750 C CA . ALA A 1 94 ? -2.779 -5.552 11.257 1.00 70.25 94 ALA A CA 1
ATOM 751 C C . ALA A 1 94 ? -3.203 -6.990 10.879 1.00 70.25 94 ALA A C 1
ATOM 753 O O . ALA A 1 94 ? -3.043 -7.902 11.699 1.00 70.25 94 ALA A O 1
ATOM 754 N N . PRO A 1 95 ? -3.733 -7.217 9.663 1.00 75.31 95 PRO A N 1
ATOM 755 C CA . PRO A 1 95 ? -4.090 -8.545 9.183 1.00 75.31 95 PRO A CA 1
ATOM 756 C C . PRO A 1 95 ? -2.872 -9.460 9.144 1.00 75.31 95 PRO A C 1
ATOM 758 O O . PRO A 1 95 ? -1.743 -9.026 8.915 1.00 75.31 95 PRO A O 1
ATOM 761 N N . ALA A 1 96 ? -3.108 -10.755 9.317 1.00 71.00 96 ALA A N 1
ATOM 762 C CA . ALA A 1 96 ? -2.045 -11.738 9.212 1.00 71.00 96 ALA A CA 1
ATOM 763 C C . ALA A 1 96 ? -1.466 -11.777 7.784 1.00 71.00 96 ALA A C 1
ATOM 765 O O . ALA A 1 96 ? -2.203 -11.645 6.809 1.00 71.00 96 ALA A O 1
ATOM 766 N N . THR A 1 97 ? -0.151 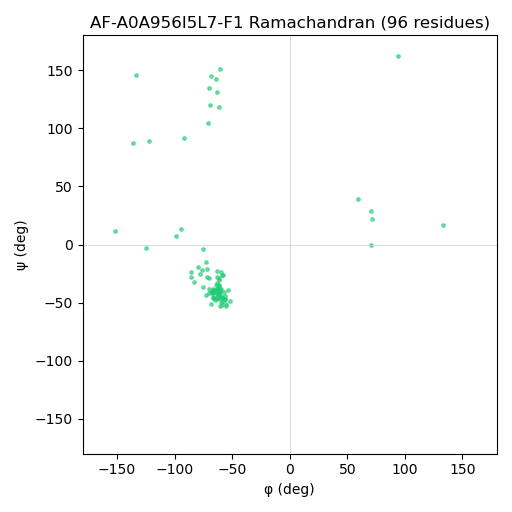-11.957 7.661 1.00 63.84 97 THR A N 1
ATOM 767 C CA . THR A 1 97 ? 0.604 -11.848 6.395 1.00 63.84 97 THR A CA 1
ATOM 768 C C . THR A 1 97 ? 0.908 -13.192 5.724 1.00 63.84 97 THR A C 1
ATOM 770 O O . THR A 1 97 ? 1.667 -13.209 4.750 1.00 63.84 97 THR A O 1
ATOM 773 N N . PHE A 1 98 ? 0.348 -14.287 6.262 1.00 48.12 98 PHE A N 1
ATOM 774 C CA . PHE A 1 98 ? 0.666 -15.674 5.897 1.00 48.12 98 PHE A CA 1
ATOM 775 C C . PHE A 1 98 ? 0.350 -15.997 4.434 1.00 48.12 98 PHE A C 1
ATOM 777 O O 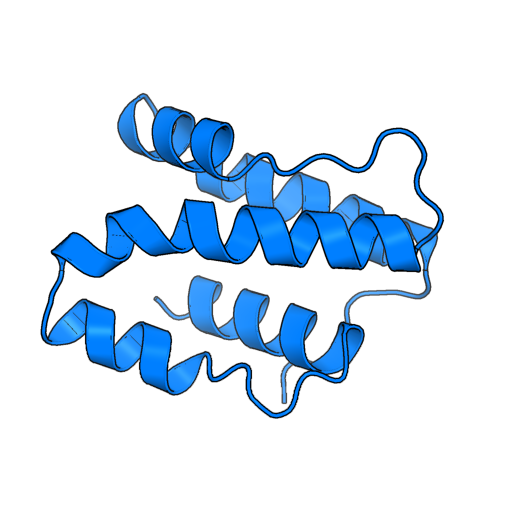. PHE A 1 98 ? -0.788 -15.706 4.001 1.00 48.12 98 PHE A O 1
#

Foldseek 3Di:
DVVQLQLQLQLCQLVVPPVRDSVVLVVCCVVPVVSVLVSLQVVLVSLLVLCVVLVHPPRDRCSVVLSVCCVPPNCSVVVSVVSVVVSQVSHPHGDDRD

Sequence (98 aa):
MYWWYLVGNELKNYLGKEDLNPTMDIIICFVCPAYMLYLPIKYGALIQEAQQRAGMANAEDQGMSFLIWIFLCGMGYKNIQTELNKVWESGGGAPATF